Protein AF-A0A2V9TBI9-F1 (afdb_monomer)

Mean predicted aligned error: 2.65 Å

Solvent-accessible surface area (backbone atoms only — not comparable to full-atom values): 6857 Å² total; per-residue (Å²): 140,87,79,93,70,52,62,41,97,87,72,37,49,37,58,48,69,71,39,49,55,52,51,57,60,67,50,60,94,53,75,66,47,78,44,21,81,89,48,48,73,51,69,46,27,18,54,40,49,55,52,46,65,76,69,54,72,54,31,35,38,34,27,62,30,40,47,58,44,24,49,89,38,44,87,74,51,61,17,76,91,35,61,29,37,36,52,55,52,56,65,52,45,12,42,46,71,73,54,47,46,69,62,35,65,74,42,48,68,58,52,43,50,51,52,20,64,75,29,48,34,46,68,93

Sequence (124 aa):
MTEPLQQTEEGTISGKLPTRRRIDALIQGKTVLAVGPGISRHQDTAKLVRSLMSKCGIPMVLDADGLNAFEGHAAELNGKGRSLVITPHPGEMARLVGSTVAAVQRDRLNAARIFASEHGVIVV

pLDDT: mean 96.07, std 2.79, range [80.69, 98.62]

Structure (mmCIF, N/CA/C/O backbone):
data_AF-A0A2V9TBI9-F1
#
_entry.id   AF-A0A2V9TBI9-F1
#
loop_
_atom_site.group_PDB
_atom_site.id
_atom_site.type_symbol
_atom_site.label_atom_id
_atom_site.label_alt_id
_atom_site.label_comp_id
_atom_site.label_asym_id
_atom_site.label_entity_id
_atom_site.label_seq_id
_atom_site.pdbx_PDB_ins_code
_atom_site.Cartn_x
_atom_site.Cartn_y
_atom_site.Cartn_z
_atom_site.occupancy
_atom_site.B_iso_or_equiv
_atom_site.auth_seq_id
_atom_site.auth_comp_id
_atom_site.auth_asym_id
_atom_site.auth_atom_id
_atom_site.pdbx_PDB_model_num
ATOM 1 N N . MET A 1 1 ? -17.564 12.814 8.478 1.00 80.69 1 MET A N 1
ATOM 2 C CA . MET A 1 1 ? -16.881 12.862 9.788 1.00 80.69 1 MET A CA 1
ATOM 3 C C . MET A 1 1 ? -15.394 12.743 9.521 1.00 80.69 1 MET A C 1
ATOM 5 O O . MET A 1 1 ? -15.012 11.841 8.788 1.00 80.69 1 MET A O 1
ATOM 9 N N . THR A 1 2 ? -14.593 13.660 10.048 1.00 91.50 2 THR A N 1
ATOM 10 C CA . THR A 1 2 ? -13.127 13.593 10.044 1.00 91.50 2 THR A CA 1
ATOM 11 C C . THR A 1 2 ? -12.666 13.317 11.469 1.00 91.50 2 THR A C 1
ATOM 13 O O . THR A 1 2 ? -13.304 13.775 12.415 1.00 91.50 2 THR A O 1
ATOM 16 N N . GLU A 1 3 ? -11.595 12.546 11.626 1.00 93.38 3 GLU A N 1
ATOM 17 C CA . GLU A 1 3 ? -11.042 12.201 12.934 1.00 93.38 3 GLU A CA 1
ATOM 18 C C . GLU A 1 3 ? -9.543 12.518 12.941 1.00 93.38 3 GLU A C 1
ATOM 20 O O . GLU A 1 3 ? -8.823 12.008 12.078 1.00 93.38 3 GLU A O 1
ATOM 25 N N . PRO A 1 4 ? -9.053 13.340 13.882 1.00 93.44 4 PRO A N 1
ATOM 26 C CA . PRO A 1 4 ? -7.627 13.588 14.002 1.00 93.44 4 PRO A CA 1
ATOM 27 C C . PRO A 1 4 ? -6.903 12.350 14.546 1.00 93.44 4 PRO A C 1
ATOM 29 O O . PRO A 1 4 ? -7.345 11.698 15.492 1.00 93.44 4 PRO A O 1
ATOM 32 N N . LEU A 1 5 ? -5.745 12.049 13.965 1.00 94.88 5 LEU A N 1
ATOM 33 C CA . LEU A 1 5 ? -4.817 11.040 14.469 1.00 94.88 5 LEU A CA 1
ATOM 34 C C . LEU A 1 5 ? -3.638 11.729 15.156 1.00 94.88 5 LEU A C 1
ATOM 36 O O . LEU A 1 5 ? -3.340 12.889 14.880 1.00 94.88 5 LEU A O 1
ATOM 40 N N . GLN A 1 6 ? -2.951 11.021 16.055 1.00 94.94 6 GLN A N 1
ATOM 41 C CA . GLN A 1 6 ? -1.743 11.578 16.660 1.00 94.94 6 GLN A CA 1
ATOM 42 C C . GLN A 1 6 ? -0.656 11.743 15.599 1.00 94.94 6 GLN A C 1
ATOM 44 O O . GLN A 1 6 ? -0.426 10.837 14.793 1.00 94.94 6 GLN A O 1
ATOM 49 N N . GLN A 1 7 ? 0.045 12.868 15.660 1.00 94.62 7 GLN A N 1
ATOM 50 C CA . GLN A 1 7 ? 1.182 13.161 14.798 1.00 94.62 7 GLN A CA 1
ATOM 51 C C . GLN A 1 7 ? 2.518 12.876 15.497 1.00 94.62 7 GLN A C 1
ATOM 53 O O . GLN A 1 7 ? 2.605 12.866 16.727 1.00 94.62 7 GLN A O 1
ATOM 58 N N . THR A 1 8 ? 3.554 12.622 14.706 1.00 93.75 8 THR A N 1
ATOM 59 C CA . THR A 1 8 ? 4.961 12.655 15.122 1.00 93.75 8 THR A CA 1
ATOM 60 C C . THR A 1 8 ? 5.460 14.105 15.193 1.00 93.75 8 THR A C 1
ATOM 62 O O . THR A 1 8 ? 4.758 15.032 14.786 1.00 93.75 8 THR A O 1
ATOM 65 N N . GLU A 1 9 ? 6.682 14.314 15.686 1.00 93.12 9 GLU A N 1
ATOM 66 C CA . GLU A 1 9 ? 7.344 15.632 15.651 1.00 93.12 9 GLU A CA 1
ATOM 67 C C . GLU A 1 9 ? 7.578 16.126 14.213 1.00 93.12 9 GLU A C 1
ATOM 69 O O . GLU A 1 9 ? 7.554 17.325 13.958 1.00 93.12 9 GLU A O 1
ATOM 74 N N . GLU A 1 10 ? 7.704 15.200 13.259 1.00 93.44 10 GLU A N 1
ATOM 75 C CA . GLU A 1 10 ? 7.849 15.474 11.824 1.00 93.44 10 GLU A CA 1
ATOM 76 C C . GLU A 1 10 ? 6.505 15.742 11.117 1.00 93.44 10 GLU A C 1
ATOM 78 O O . GLU A 1 10 ? 6.459 15.888 9.897 1.00 93.44 10 GLU A O 1
ATOM 83 N N . GLY A 1 11 ? 5.390 15.780 11.856 1.00 93.88 11 GLY A N 1
ATOM 84 C CA . GLY A 1 11 ? 4.062 16.043 11.292 1.00 93.88 11 GLY A CA 1
ATOM 85 C C . GLY A 1 11 ? 3.462 14.872 10.505 1.00 93.88 11 GLY A C 1
ATOM 86 O O . GLY A 1 11 ? 2.571 15.075 9.684 1.00 93.88 11 GLY A O 1
ATOM 87 N N . THR A 1 12 ? 3.926 13.641 10.739 1.00 95.81 12 THR A N 1
ATOM 88 C CA . THR A 1 12 ? 3.416 12.419 10.085 1.00 95.81 12 THR A CA 1
ATOM 89 C C . THR A 1 12 ? 2.547 11.594 11.027 1.00 95.81 12 THR A C 1
ATOM 91 O O . THR A 1 12 ? 2.542 11.822 12.235 1.00 95.81 12 THR A O 1
ATOM 94 N N . ILE A 1 13 ? 1.785 10.623 10.512 1.00 95.75 13 ILE A N 1
ATOM 95 C CA . ILE A 1 13 ? 0.907 9.811 11.367 1.00 95.75 13 ILE A CA 1
ATOM 96 C C . ILE A 1 13 ? 1.759 8.948 12.304 1.00 95.75 13 ILE A C 1
ATOM 98 O O . ILE A 1 13 ? 2.542 8.104 11.859 1.00 95.75 13 ILE A O 1
ATOM 102 N N . SER A 1 14 ? 1.558 9.122 13.611 1.00 94.56 14 SER A N 1
ATOM 103 C CA . SER A 1 14 ? 2.240 8.362 14.656 1.00 94.56 14 SER A CA 1
ATOM 104 C C . SER A 1 14 ? 1.809 6.899 14.642 1.00 94.56 14 SER A C 1
ATOM 106 O O . SER A 1 14 ? 0.635 6.575 14.830 1.00 94.56 14 SER A O 1
ATOM 108 N N . GLY A 1 15 ? 2.775 5.989 14.518 1.00 90.50 15 GLY A N 1
ATOM 109 C CA . GLY A 1 15 ? 2.543 4.545 14.568 1.00 90.50 15 GLY A CA 1
ATOM 110 C C . GLY A 1 15 ? 2.305 3.978 15.975 1.00 90.50 15 GLY A C 1
ATOM 111 O O . GLY A 1 15 ? 2.248 2.752 16.116 1.00 90.50 15 GLY A O 1
ATOM 112 N N . LYS A 1 16 ? 2.199 4.819 17.017 1.00 92.50 16 LYS A N 1
ATOM 113 C CA . LYS A 1 16 ? 2.065 4.405 18.426 1.00 92.50 16 LYS A CA 1
ATOM 114 C C . LYS A 1 16 ? 0.707 3.752 18.725 1.00 92.50 16 LYS A C 1
ATOM 116 O O . LYS A 1 16 ? -0.279 3.920 18.006 1.00 92.50 16 LYS A O 1
ATOM 121 N N . LEU A 1 17 ? 0.652 3.001 19.828 1.00 90.00 17 LEU A N 1
ATOM 122 C CA . LEU A 1 17 ? -0.525 2.218 20.225 1.00 90.00 17 LEU A CA 1
ATOM 123 C C . LEU A 1 17 ? -1.828 3.036 20.359 1.00 90.00 17 LEU A C 1
ATOM 125 O O . LEU A 1 17 ? -2.857 2.529 19.909 1.00 90.00 17 LEU A O 1
ATOM 129 N N . PRO A 1 18 ? -1.834 4.268 20.913 1.00 92.56 18 PRO A N 1
ATOM 130 C CA . PRO A 1 18 ? -3.055 5.071 20.976 1.00 92.56 18 PRO A CA 1
ATOM 131 C C . PRO A 1 18 ? -3.648 5.364 19.592 1.00 92.56 18 PRO A C 1
ATOM 133 O O . PRO A 1 18 ? -4.850 5.188 19.399 1.00 92.56 18 PRO A O 1
ATOM 136 N N . THR A 1 19 ? -2.809 5.715 18.610 1.00 94.19 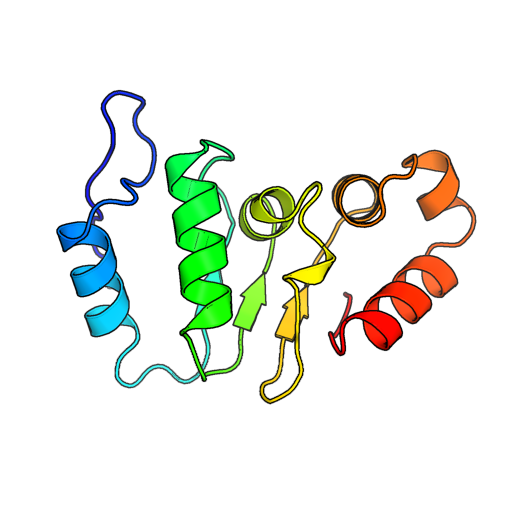19 THR A N 1
ATOM 137 C CA . THR A 1 19 ? -3.243 5.929 17.222 1.00 94.19 19 THR A CA 1
ATOM 138 C C . THR A 1 19 ? -3.834 4.660 16.623 1.00 94.19 19 THR A C 1
ATOM 140 O O . THR A 1 19 ? -4.911 4.702 16.037 1.00 94.19 19 THR A O 1
ATOM 143 N N . ARG A 1 20 ? -3.168 3.512 16.818 1.00 93.56 20 ARG A N 1
ATOM 144 C CA . ARG A 1 20 ? -3.646 2.214 16.313 1.00 93.56 20 ARG A CA 1
ATOM 145 C C . ARG A 1 20 ? -5.021 1.861 16.871 1.00 93.56 20 ARG A C 1
ATOM 147 O O . ARG A 1 20 ? -5.925 1.586 16.097 1.00 93.56 20 ARG A O 1
ATOM 154 N N . ARG A 1 21 ? -5.209 1.969 18.192 1.00 93.94 21 ARG A N 1
ATOM 155 C CA . ARG A 1 21 ? -6.510 1.716 18.836 1.00 93.94 21 ARG A CA 1
ATOM 156 C C . ARG A 1 21 ? -7.605 2.637 18.307 1.00 93.94 21 ARG A C 1
ATOM 158 O O . ARG A 1 21 ? -8.742 2.200 18.154 1.00 93.94 21 ARG A O 1
ATOM 165 N N . ARG A 1 22 ? -7.274 3.905 18.033 1.00 95.75 22 ARG A N 1
ATOM 166 C CA . ARG A 1 22 ? -8.240 4.845 17.459 1.00 95.75 22 ARG A CA 1
ATOM 167 C C . ARG A 1 22 ? -8.650 4.418 16.053 1.00 95.75 22 ARG A C 1
ATOM 169 O O . ARG A 1 22 ? -9.842 4.383 15.776 1.00 95.75 22 ARG A O 1
ATOM 176 N N . ILE A 1 23 ? -7.692 4.039 15.209 1.00 96.19 23 ILE A N 1
ATOM 177 C CA . ILE A 1 23 ? -7.968 3.528 13.860 1.00 96.19 23 ILE A CA 1
ATOM 178 C C . ILE A 1 23 ? -8.803 2.243 13.918 1.00 96.19 23 ILE A C 1
ATOM 1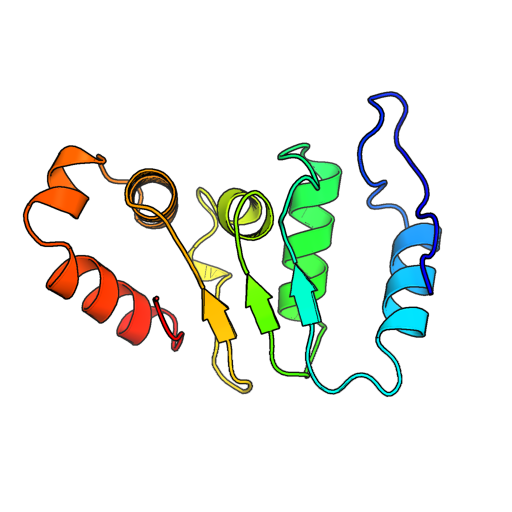80 O O . ILE A 1 23 ? -9.808 2.154 13.220 1.00 96.19 23 ILE A O 1
ATOM 184 N N . ASP A 1 24 ? -8.456 1.293 14.790 1.00 95.19 24 ASP A N 1
ATOM 185 C CA . ASP A 1 24 ? -9.211 0.046 14.958 1.00 95.19 24 ASP A CA 1
ATOM 186 C C . ASP A 1 24 ? -10.683 0.325 15.315 1.00 95.19 24 ASP A C 1
ATOM 188 O O . ASP A 1 24 ? -11.586 -0.277 14.736 1.00 95.19 24 ASP A O 1
ATOM 192 N N . ALA A 1 25 ? -10.939 1.291 16.206 1.00 95.75 25 ALA A N 1
ATOM 193 C CA . ALA A 1 25 ? -12.295 1.720 16.551 1.00 95.75 25 ALA A CA 1
ATOM 194 C C . ALA A 1 25 ? -13.028 2.390 15.373 1.00 95.75 25 ALA A C 1
ATOM 196 O O . ALA A 1 25 ? -14.214 2.146 15.172 1.00 95.75 25 ALA A O 1
ATOM 197 N N . LEU A 1 26 ? -12.339 3.207 14.566 1.00 96.12 26 LEU A N 1
ATOM 198 C CA . LEU A 1 26 ? -12.927 3.847 13.379 1.00 96.12 26 LEU A CA 1
ATOM 199 C C . LEU A 1 26 ? -13.286 2.843 12.277 1.00 96.12 26 LEU A C 1
ATOM 201 O O . LEU A 1 26 ? -14.217 3.092 11.510 1.00 96.12 26 LEU A O 1
ATOM 205 N N . ILE A 1 27 ? -12.549 1.733 12.186 1.00 96.69 27 ILE A N 1
ATOM 206 C CA . ILE A 1 27 ? -12.793 0.655 11.219 1.00 96.69 27 ILE A CA 1
ATOM 207 C C . ILE A 1 27 ? -14.049 -0.154 11.586 1.00 96.69 27 ILE A C 1
ATOM 209 O O . ILE A 1 27 ? -14.675 -0.739 10.700 1.00 96.69 27 ILE A O 1
ATOM 213 N N . GLN A 1 28 ? -14.468 -0.178 12.856 1.00 95.75 28 GLN A N 1
ATOM 214 C CA . GLN A 1 28 ? -15.660 -0.922 13.271 1.00 95.75 28 GLN A CA 1
ATOM 215 C C . GLN A 1 28 ? -16.912 -0.456 12.509 1.00 95.75 28 GLN A C 1
ATOM 217 O O . GLN A 1 28 ? -17.209 0.735 12.399 1.00 95.75 28 GLN A O 1
ATOM 222 N N . GLY A 1 29 ? -17.646 -1.420 11.949 1.00 96.06 29 GLY A N 1
ATOM 223 C CA . GLY A 1 29 ? -18.840 -1.163 11.139 1.00 96.06 29 GLY A CA 1
ATOM 224 C C . GLY A 1 29 ? -18.565 -0.589 9.743 1.00 96.06 29 GLY A C 1
ATOM 225 O O . GLY A 1 29 ? -19.515 -0.227 9.051 1.00 96.06 29 GLY A O 1
ATOM 226 N N . LYS A 1 30 ? -17.301 -0.481 9.306 1.00 97.19 30 LYS A N 1
ATOM 227 C CA . LYS A 1 30 ? -16.955 -0.139 7.917 1.00 97.19 30 LYS A CA 1
ATOM 228 C C . LYS A 1 30 ? -16.912 -1.391 7.052 1.00 97.19 30 LYS A C 1
ATOM 230 O O . LYS A 1 30 ? -16.541 -2.465 7.511 1.00 97.19 30 LYS A O 1
ATOM 235 N N . THR A 1 31 ? -17.276 -1.234 5.786 1.00 97.94 31 THR A N 1
ATOM 236 C CA . THR A 1 31 ? -17.291 -2.323 4.801 1.00 97.94 31 THR A CA 1
ATOM 237 C C . THR A 1 31 ? -16.053 -2.336 3.909 1.00 97.94 31 THR A C 1
ATOM 239 O O . THR A 1 31 ? -15.729 -3.380 3.358 1.00 97.94 31 THR A O 1
ATOM 242 N N . VAL A 1 32 ? -15.354 -1.203 3.769 1.00 97.88 32 VAL A N 1
ATOM 243 C CA . VAL A 1 32 ? -14.134 -1.049 2.959 1.00 97.88 32 VAL A CA 1
ATOM 244 C C . VAL A 1 32 ? -13.200 -0.038 3.631 1.00 97.88 32 VAL A C 1
ATOM 246 O O . VAL A 1 32 ? -13.671 0.925 4.242 1.00 97.88 32 VAL A O 1
ATOM 249 N N . LEU A 1 33 ? -11.887 -0.236 3.497 1.00 97.81 33 LEU A N 1
ATOM 250 C CA . LEU A 1 33 ? -10.853 0.697 3.950 1.00 97.81 33 LEU A CA 1
ATOM 251 C C . LEU A 1 33 ? -9.970 1.156 2.778 1.00 97.81 33 LEU A C 1
ATOM 253 O O . LEU A 1 33 ? -9.322 0.337 2.137 1.00 97.81 33 LEU A O 1
ATOM 257 N N . ALA A 1 34 ? -9.898 2.462 2.527 1.00 98.25 34 ALA A N 1
ATOM 258 C CA . ALA A 1 34 ? -8.926 3.050 1.603 1.00 98.25 34 ALA A CA 1
ATOM 259 C C . ALA A 1 34 ? -7.765 3.674 2.393 1.00 98.25 34 ALA A C 1
ATOM 261 O O . ALA A 1 34 ? -8.005 4.367 3.384 1.00 98.25 34 ALA A O 1
ATOM 262 N N . VAL A 1 35 ? -6.520 3.426 1.978 1.00 98.00 35 VAL A N 1
ATOM 263 C CA . VAL A 1 35 ? -5.317 3.909 2.675 1.00 98.00 35 VAL A CA 1
ATOM 264 C C . VAL A 1 35 ? -4.300 4.430 1.670 1.00 98.00 35 VAL A C 1
ATOM 266 O O . VAL A 1 35 ? -3.958 3.721 0.726 1.00 98.00 35 VAL A O 1
ATOM 269 N N . GLY A 1 36 ? -3.760 5.628 1.922 1.00 97.81 36 GLY A N 1
ATOM 270 C CA . GLY A 1 36 ? -2.528 6.063 1.266 1.00 97.81 36 GLY A CA 1
ATOM 271 C C . GLY A 1 36 ? -2.418 7.506 0.774 1.00 97.81 36 GLY A C 1
ATOM 272 O O . GLY A 1 36 ? -1.321 8.050 0.867 1.00 97.81 36 GLY A O 1
ATOM 273 N N . PRO A 1 37 ? -3.472 8.174 0.279 1.00 97.69 37 PRO A N 1
ATOM 274 C CA . PRO A 1 37 ? -3.321 9.538 -0.224 1.00 97.69 37 PRO A CA 1
ATOM 275 C C . PRO A 1 37 ? -2.834 10.517 0.857 1.00 97.69 37 PRO A C 1
ATOM 277 O O . PRO A 1 37 ? -3.540 10.781 1.829 1.00 97.69 37 PRO A O 1
ATOM 280 N N . GLY A 1 38 ? -1.619 11.052 0.685 1.00 95.75 38 GLY A N 1
ATOM 281 C CA . GLY A 1 38 ? -1.058 12.122 1.518 1.00 95.75 38 GLY A CA 1
ATOM 282 C C . GLY A 1 38 ? -0.674 11.727 2.946 1.00 95.75 38 GLY A C 1
ATOM 283 O O . GLY A 1 38 ? -0.573 12.606 3.800 1.00 95.75 38 GLY A O 1
ATOM 284 N N . ILE A 1 39 ? -0.475 10.435 3.235 1.00 96.12 39 ILE A N 1
ATOM 285 C CA . ILE A 1 39 ? -0.150 9.979 4.599 1.00 96.12 39 ILE A CA 1
ATOM 286 C C . ILE A 1 39 ? 1.353 9.938 4.903 1.00 96.12 39 ILE A C 1
ATOM 288 O O . ILE A 1 39 ? 1.714 9.653 6.041 1.00 96.12 39 ILE A O 1
ATOM 292 N N . SER A 1 40 ? 2.212 10.291 3.939 1.00 96.56 40 SER A N 1
ATOM 293 C CA . SER A 1 40 ? 3.677 10.273 4.027 1.00 96.56 40 SER A CA 1
ATOM 294 C C . SER A 1 40 ? 4.301 8.875 3.974 1.00 96.56 40 SER A C 1
ATOM 296 O O . SER A 1 40 ? 3.735 7.868 4.397 1.00 96.56 40 SER A O 1
ATOM 298 N N . ARG A 1 41 ? 5.541 8.832 3.476 1.00 95.38 41 ARG A N 1
ATOM 299 C CA . ARG A 1 41 ? 6.404 7.640 3.413 1.00 95.38 41 ARG A CA 1
ATOM 300 C C . ARG A 1 41 ? 7.266 7.465 4.665 1.00 95.38 41 ARG A C 1
ATOM 302 O O . ARG A 1 41 ? 8.149 6.610 4.683 1.00 95.38 41 ARG A O 1
ATOM 309 N N . HIS A 1 42 ? 7.044 8.277 5.701 1.00 96.12 42 HIS A N 1
ATOM 310 C CA . HIS A 1 42 ? 7.779 8.178 6.959 1.00 96.12 42 HIS A CA 1
ATOM 311 C C . HIS A 1 42 ? 7.666 6.769 7.561 1.00 96.12 42 HIS A C 1
ATOM 313 O O . HIS A 1 42 ? 6.616 6.123 7.490 1.00 96.12 42 HIS A O 1
ATOM 319 N N . GLN A 1 43 ? 8.752 6.284 8.169 1.00 94.38 43 GLN A N 1
ATOM 320 C CA . GLN A 1 43 ? 8.891 4.874 8.541 1.00 94.38 43 GLN A CA 1
ATOM 321 C C . GLN A 1 43 ? 7.780 4.396 9.491 1.00 94.38 43 GLN A C 1
ATOM 323 O O . GLN A 1 43 ? 7.283 3.276 9.352 1.00 94.38 43 GLN A O 1
ATOM 328 N N . ASP A 1 44 ? 7.362 5.240 10.434 1.00 94.25 44 ASP A N 1
ATOM 329 C CA . ASP A 1 44 ? 6.280 4.910 11.368 1.00 94.25 44 ASP A CA 1
ATOM 330 C C . ASP A 1 44 ? 4.918 4.804 10.684 1.00 94.25 44 ASP A C 1
ATOM 332 O O . ASP 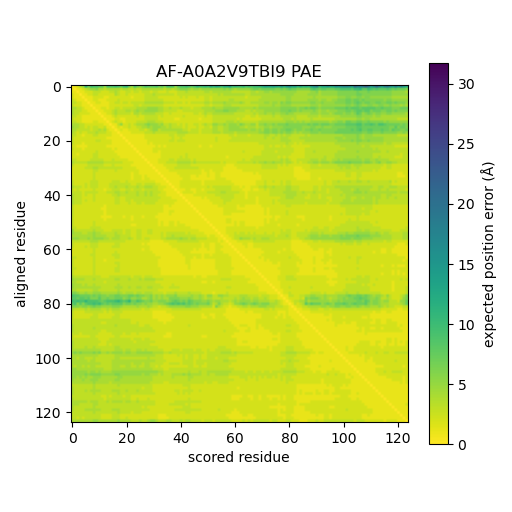A 1 44 ? 4.133 3.909 11.013 1.00 94.25 44 ASP A O 1
ATOM 336 N N . THR A 1 45 ? 4.653 5.667 9.703 1.00 96.25 45 THR A N 1
ATOM 337 C CA . THR A 1 45 ? 3.420 5.619 8.917 1.00 96.25 45 THR A CA 1
ATOM 338 C C . THR A 1 45 ? 3.422 4.399 7.998 1.00 96.25 45 THR A C 1
ATOM 340 O O . THR A 1 45 ? 2.443 3.657 7.975 1.00 96.25 45 THR A O 1
ATOM 343 N N . ALA A 1 46 ? 4.547 4.083 7.352 1.00 96.62 46 ALA A N 1
ATOM 344 C CA . ALA A 1 46 ? 4.684 2.863 6.558 1.00 96.62 46 ALA A CA 1
ATOM 345 C C . ALA A 1 46 ? 4.453 1.591 7.400 1.00 96.62 46 ALA A C 1
ATOM 347 O O . ALA A 1 46 ? 3.682 0.712 7.012 1.00 96.62 46 ALA A O 1
ATOM 348 N N . LYS A 1 47 ? 5.044 1.506 8.602 1.00 95.75 47 LYS A N 1
ATOM 349 C CA . LYS A 1 47 ? 4.801 0.396 9.547 1.00 95.75 47 LYS A CA 1
ATOM 350 C C . LYS A 1 47 ? 3.332 0.304 9.968 1.00 95.75 47 LYS A C 1
ATOM 352 O O . LYS A 1 47 ? 2.812 -0.800 10.137 1.00 95.75 47 LYS A O 1
ATOM 357 N N . LEU A 1 48 ? 2.663 1.442 10.162 1.00 96.31 48 LEU A N 1
ATOM 358 C CA . LEU A 1 48 ? 1.234 1.482 10.463 1.00 96.31 48 LEU A CA 1
ATOM 359 C C . LEU A 1 48 ? 0.411 0.907 9.303 1.00 96.31 48 LEU A C 1
ATOM 361 O O . LEU A 1 48 ? -0.409 0.026 9.547 1.00 96.31 48 LEU A O 1
ATOM 365 N N . VAL A 1 49 ? 0.671 1.328 8.062 1.00 97.50 49 VAL A N 1
ATOM 366 C CA . VAL A 1 49 ? -0.006 0.806 6.860 1.00 97.50 49 VAL A CA 1
ATOM 367 C C . VAL A 1 49 ? 0.149 -0.712 6.756 1.00 97.50 49 VAL A C 1
ATOM 369 O O . VAL A 1 49 ? -0.851 -1.419 6.631 1.00 97.50 49 VAL A O 1
ATOM 372 N N . ARG A 1 50 ? 1.370 -1.243 6.902 1.00 96.81 50 ARG A N 1
ATOM 373 C CA . ARG A 1 50 ? 1.607 -2.699 6.864 1.00 96.81 50 ARG A CA 1
ATOM 374 C C . ARG A 1 50 ? 0.911 -3.439 8.017 1.00 96.81 50 ARG A C 1
ATOM 376 O O . ARG A 1 50 ? 0.362 -4.527 7.834 1.00 96.81 50 ARG A O 1
ATOM 383 N N . SER A 1 51 ? 0.831 -2.827 9.203 1.00 95.44 51 SER A N 1
ATOM 384 C CA . SER A 1 51 ? 0.039 -3.379 10.313 1.00 95.44 51 SER A CA 1
ATOM 385 C C . SER A 1 51 ? -1.468 -3.370 10.034 1.00 95.44 51 SER A C 1
ATOM 387 O O . SER A 1 51 ? -2.158 -4.265 10.518 1.00 95.44 51 SER A O 1
ATOM 389 N N . LEU A 1 52 ? -1.998 -2.374 9.320 1.00 95.69 52 LEU A N 1
ATOM 390 C CA . LEU A 1 52 ? -3.407 -2.352 8.919 1.00 95.69 52 LEU A CA 1
ATOM 391 C C . LEU A 1 52 ? -3.677 -3.425 7.865 1.00 95.69 52 LEU A C 1
ATOM 393 O O . LEU A 1 52 ? -4.653 -4.158 7.984 1.00 95.69 52 LEU A O 1
ATOM 397 N N . MET A 1 53 ? -2.780 -3.574 6.887 1.00 95.38 53 MET A N 1
ATOM 398 C CA . MET A 1 53 ? -2.879 -4.595 5.842 1.00 95.38 53 MET A CA 1
ATOM 399 C C . MET A 1 53 ? -2.963 -6.017 6.418 1.00 95.38 53 MET A C 1
ATOM 401 O O . MET A 1 53 ? -3.774 -6.816 5.959 1.00 95.38 53 MET A O 1
ATOM 405 N N . SER A 1 54 ? -2.167 -6.319 7.444 1.00 93.56 54 SER A N 1
ATOM 406 C CA . SER A 1 54 ? -2.119 -7.650 8.070 1.00 93.56 54 SER A CA 1
ATOM 407 C C . SER A 1 54 ? -3.278 -7.956 9.026 1.00 93.56 54 SER A C 1
ATOM 409 O O . SER A 1 54 ? -3.597 -9.125 9.225 1.00 93.56 54 SER A O 1
ATOM 411 N N . LYS A 1 55 ? -3.907 -6.944 9.639 1.00 91.88 55 LYS A N 1
ATOM 412 C CA . LYS A 1 55 ? -4.933 -7.139 10.686 1.00 91.88 55 LYS A CA 1
ATOM 413 C C . LYS A 1 55 ? -6.360 -6.867 10.226 1.00 91.88 55 LYS A C 1
ATOM 415 O O . LYS A 1 55 ? -7.306 -7.357 10.837 1.00 91.88 55 LYS A O 1
ATOM 420 N N . CYS A 1 56 ? -6.529 -6.043 9.199 1.00 92.81 56 CYS A N 1
ATOM 421 C CA . CYS A 1 56 ? -7.840 -5.611 8.745 1.00 92.81 56 CYS A CA 1
ATOM 422 C C . CYS A 1 56 ? -8.452 -6.667 7.815 1.00 92.81 56 CYS A C 1
ATOM 424 O O . CYS A 1 56 ? -7.930 -6.915 6.734 1.00 92.81 56 CYS A O 1
ATOM 426 N N . GLY A 1 57 ? -9.559 -7.288 8.230 1.00 92.75 57 GLY A N 1
ATOM 427 C CA . GLY A 1 57 ? -10.223 -8.344 7.452 1.00 92.75 57 GLY A CA 1
ATOM 428 C C . GLY A 1 57 ? -11.179 -7.849 6.361 1.00 92.75 57 GLY A C 1
ATOM 429 O O . GLY A 1 57 ? -11.583 -8.633 5.508 1.00 92.75 57 GLY A O 1
ATOM 430 N N . ILE A 1 58 ? -11.551 -6.566 6.366 1.00 96.38 58 ILE A N 1
ATOM 431 C CA . ILE A 1 58 ? -12.462 -6.003 5.357 1.00 96.38 58 ILE A CA 1
ATOM 432 C C . ILE A 1 58 ? -11.721 -5.717 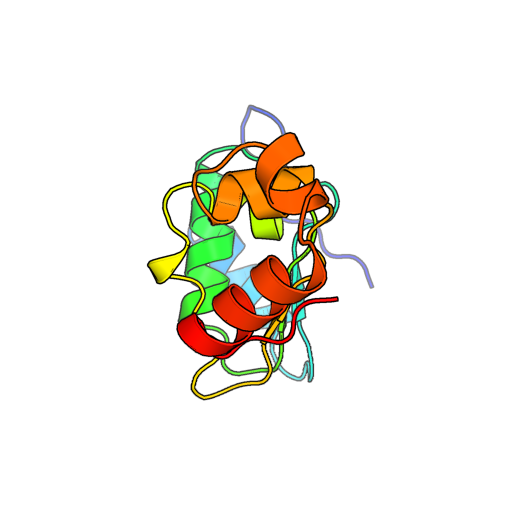4.041 1.00 96.38 58 ILE A C 1
ATOM 434 O O . ILE A 1 58 ? -10.498 -5.550 4.060 1.00 96.38 58 ILE A O 1
ATOM 438 N N . PRO A 1 59 ? -12.424 -5.640 2.897 1.00 97.94 59 PRO A N 1
ATOM 439 C CA . PRO A 1 59 ? -11.849 -5.182 1.638 1.00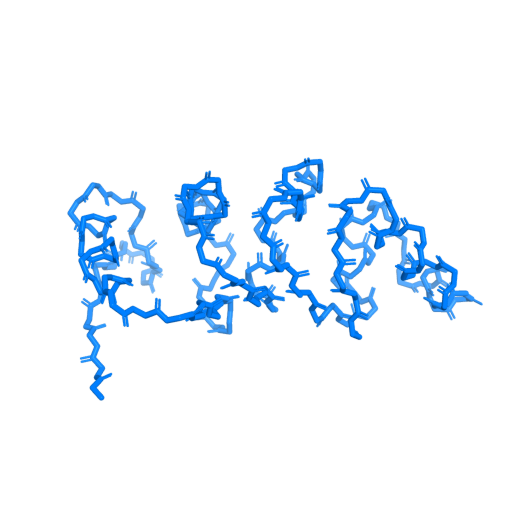 97.94 59 PRO A CA 1
ATOM 440 C C . PRO A 1 59 ? -11.037 -3.889 1.768 1.00 97.94 59 PRO A C 1
ATOM 442 O O . PRO A 1 59 ? -11.391 -2.996 2.545 1.00 97.94 59 PRO A O 1
ATOM 445 N N . MET A 1 60 ? -9.956 -3.777 0.998 1.00 98.06 60 MET A N 1
ATOM 446 C CA . MET A 1 60 ? -9.038 -2.642 1.082 1.00 98.06 60 MET A CA 1
ATOM 447 C C . MET A 1 60 ? -8.597 -2.132 -0.283 1.00 98.06 60 MET A C 1
ATOM 449 O O . MET A 1 60 ? -8.389 -2.912 -1.209 1.00 98.06 60 MET A O 1
ATOM 453 N N . VAL A 1 61 ? -8.436 -0.813 -0.369 1.00 98.56 61 VAL A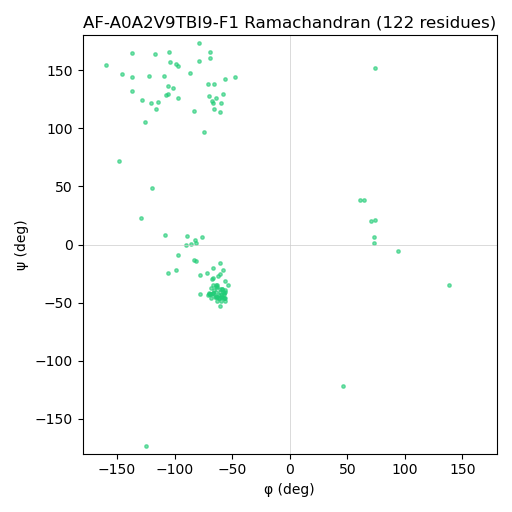 N 1
ATOM 454 C CA . VAL A 1 61 ? -7.814 -0.116 -1.496 1.00 98.56 61 VAL A CA 1
ATOM 455 C C . VAL A 1 61 ? -6.524 0.528 -0.997 1.00 98.56 61 VAL A C 1
ATOM 457 O O . VAL A 1 61 ? -6.560 1.307 -0.041 1.00 9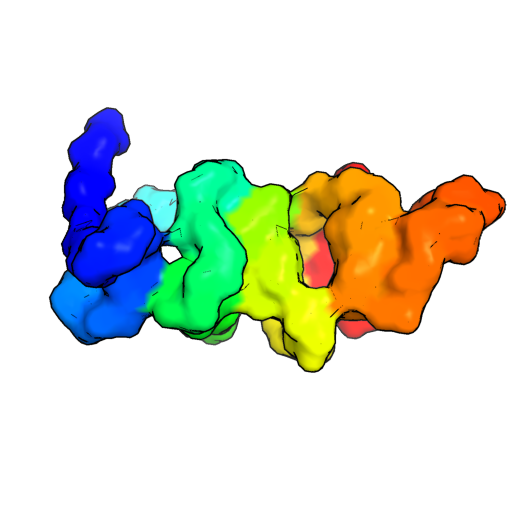8.56 61 VAL A O 1
ATOM 460 N N . LEU A 1 62 ? -5.394 0.194 -1.614 1.00 98.44 62 LEU A N 1
ATOM 461 C CA . LEU A 1 62 ? -4.111 0.846 -1.361 1.00 98.44 62 LEU A CA 1
ATOM 462 C C . LEU A 1 62 ? -3.739 1.727 -2.549 1.00 98.44 62 LEU A C 1
ATOM 464 O O . LEU A 1 62 ? -3.722 1.268 -3.689 1.00 98.44 62 LEU A O 1
ATOM 468 N N . ASP A 1 63 ? -3.404 2.975 -2.250 1.00 98.62 63 ASP A N 1
ATOM 469 C CA . ASP A 1 63 ? -3.008 3.984 -3.232 1.00 98.62 63 ASP A CA 1
ATOM 470 C C . ASP A 1 63 ? -1.799 4.775 -2.713 1.00 98.62 63 ASP A C 1
ATOM 472 O O . ASP A 1 63 ? -1.508 4.727 -1.518 1.00 98.62 63 ASP A O 1
ATOM 476 N N . ALA A 1 64 ? -1.094 5.515 -3.567 1.00 98.38 64 ALA A N 1
ATOM 477 C CA . ALA A 1 64 ? -0.091 6.506 -3.166 1.00 98.38 64 ALA A CA 1
ATOM 478 C C . ALA A 1 64 ? 0.901 6.020 -2.075 1.00 98.38 64 ALA A C 1
ATOM 480 O O . ALA A 1 64 ? 1.596 5.009 -2.226 1.00 98.38 64 ALA A O 1
ATOM 481 N N . ASP A 1 65 ? 0.970 6.707 -0.925 1.00 98.12 65 ASP A N 1
ATOM 482 C CA . ASP A 1 65 ? 1.876 6.335 0.172 1.00 98.12 65 ASP A CA 1
ATOM 483 C C . ASP A 1 65 ? 1.516 4.998 0.831 1.00 98.12 65 ASP A C 1
ATOM 485 O O . ASP A 1 65 ? 2.375 4.342 1.423 1.00 98.12 65 ASP A O 1
ATOM 489 N N . GLY A 1 66 ? 0.271 4.549 0.665 1.00 98.00 66 GLY A N 1
ATOM 490 C CA . GLY A 1 66 ? -0.171 3.213 1.039 1.00 98.00 66 GLY A CA 1
ATOM 491 C C . GLY A 1 66 ? 0.552 2.130 0.239 1.00 98.00 66 GLY A C 1
ATOM 492 O O . GLY A 1 66 ? 0.911 1.108 0.813 1.00 98.00 66 GLY A O 1
ATOM 493 N N . LEU A 1 67 ? 0.837 2.375 -1.045 1.00 98.38 67 LEU A N 1
ATOM 494 C CA . LEU A 1 67 ? 1.653 1.496 -1.892 1.00 98.38 67 LEU A CA 1
ATOM 495 C C . LEU A 1 67 ? 3.141 1.660 -1.603 1.00 98.38 67 LEU A C 1
ATOM 497 O O . LEU A 1 67 ? 3.857 0.668 -1.473 1.00 98.38 67 LEU A O 1
ATOM 501 N N . ASN A 1 68 ? 3.607 2.900 -1.429 1.00 98.06 68 ASN A N 1
ATOM 502 C CA . ASN A 1 68 ? 5.010 3.165 -1.104 1.00 98.06 68 ASN A CA 1
ATOM 503 C C . ASN A 1 68 ? 5.443 2.515 0.222 1.00 98.06 68 ASN A C 1
ATOM 505 O O . ASN A 1 68 ? 6.618 2.194 0.386 1.00 98.06 68 ASN A O 1
ATOM 509 N N . ALA A 1 69 ? 4.512 2.270 1.151 1.00 98.06 69 ALA A N 1
ATOM 510 C CA . ALA A 1 69 ? 4.778 1.521 2.379 1.00 98.06 69 ALA A CA 1
ATOM 511 C C . ALA A 1 69 ? 5.254 0.073 2.137 1.00 98.06 69 ALA A C 1
ATOM 513 O O . ALA A 1 69 ? 5.786 -0.541 3.070 1.00 98.06 69 ALA A O 1
ATOM 514 N N . PHE A 1 70 ? 5.072 -0.456 0.920 1.00 98.19 70 PHE A N 1
ATOM 515 C CA . PHE A 1 70 ? 5.451 -1.805 0.497 1.00 98.19 70 PHE A CA 1
ATOM 516 C C . PHE A 1 70 ? 6.643 -1.852 -0.473 1.00 98.19 70 PHE A C 1
ATOM 518 O O . PHE A 1 70 ? 6.973 -2.924 -0.979 1.00 98.19 70 PHE A O 1
ATOM 525 N N . GLU A 1 71 ? 7.335 -0.738 -0.722 1.00 97.00 71 GLU A N 1
ATOM 526 C CA . GLU A 1 71 ? 8.614 -0.763 -1.444 1.00 97.00 71 GLU A CA 1
ATOM 527 C C . GLU A 1 71 ? 9.627 -1.635 -0.682 1.00 97.00 71 GLU A C 1
ATOM 529 O O . GLU A 1 71 ? 9.881 -1.414 0.501 1.00 97.00 71 GLU A O 1
ATOM 534 N N . GLY A 1 72 ? 10.156 -2.675 -1.335 1.00 96.69 72 GLY A N 1
ATOM 535 C CA . GLY A 1 72 ? 11.001 -3.692 -0.688 1.00 96.69 72 GLY A CA 1
ATOM 536 C C . GLY A 1 72 ? 10.252 -4.678 0.225 1.00 96.69 72 GLY A C 1
ATOM 537 O O . GLY A 1 72 ? 10.871 -5.569 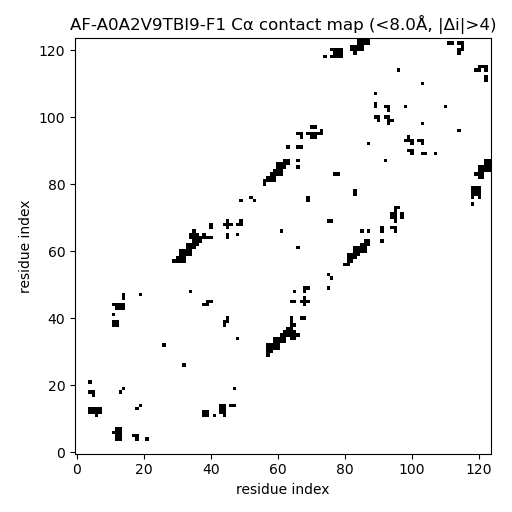0.797 1.00 96.69 72 GLY A O 1
ATOM 538 N N . HIS A 1 73 ? 8.928 -4.554 0.336 1.00 97.50 73 HIS A N 1
ATOM 539 C CA . HIS A 1 73 ? 8.051 -5.383 1.170 1.00 97.50 73 HIS A CA 1
ATOM 540 C C . HIS A 1 73 ? 6.853 -5.932 0.376 1.00 97.50 73 HIS A C 1
ATOM 542 O O . HIS A 1 73 ? 5.825 -6.269 0.960 1.00 97.50 73 HIS A O 1
ATOM 548 N N . ALA A 1 74 ? 6.952 -6.033 -0.954 1.00 96.31 74 ALA A N 1
ATOM 549 C CA . ALA A 1 74 ? 5.837 -6.452 -1.806 1.00 96.31 74 ALA A CA 1
ATOM 550 C C . ALA A 1 74 ? 5.266 -7.826 -1.415 1.00 96.31 74 ALA A C 1
ATOM 552 O O . ALA A 1 74 ? 4.062 -8.026 -1.496 1.00 96.31 74 ALA A O 1
ATOM 553 N N . ALA A 1 75 ? 6.087 -8.744 -0.892 1.00 94.88 75 ALA A N 1
ATOM 554 C CA . ALA A 1 75 ? 5.628 -10.040 -0.378 1.00 94.88 75 ALA A CA 1
ATOM 555 C C . ALA A 1 75 ? 4.581 -9.934 0.755 1.00 94.88 75 ALA A C 1
ATOM 557 O O . ALA A 1 75 ? 3.828 -10.878 0.984 1.00 94.88 75 ALA A O 1
ATOM 558 N N . GLU A 1 76 ? 4.508 -8.796 1.456 1.00 95.19 76 GLU A N 1
ATOM 559 C CA . GLU A 1 76 ? 3.496 -8.521 2.485 1.00 95.19 76 GLU A CA 1
ATOM 560 C C . GLU A 1 76 ? 2.152 -8.050 1.890 1.00 95.19 76 GLU A C 1
ATOM 562 O O . GLU A 1 76 ? 1.134 -8.064 2.588 1.00 95.19 76 GLU A O 1
ATOM 567 N N . LEU A 1 77 ? 2.111 -7.666 0.605 1.00 94.06 77 LEU A N 1
ATOM 568 C CA . LEU A 1 77 ? 0.862 -7.449 -0.127 1.00 94.06 77 LEU A CA 1
ATOM 569 C C . LEU A 1 77 ? 0.248 -8.808 -0.442 1.00 94.06 77 LEU A C 1
ATOM 571 O O . LEU A 1 77 ? 0.618 -9.479 -1.401 1.00 94.06 77 LEU A O 1
ATOM 575 N N . ASN A 1 78 ? -0.687 -9.219 0.406 1.00 89.81 78 ASN A N 1
ATOM 576 C CA . ASN A 1 78 ? -1.385 -10.485 0.279 1.00 89.81 78 ASN A CA 1
ATOM 577 C C . ASN A 1 78 ? -2.896 -10.248 0.265 1.00 89.81 78 ASN A C 1
ATOM 579 O O . ASN A 1 78 ? -3.502 -9.979 1.303 1.00 89.81 78 ASN A O 1
ATOM 583 N N . GLY A 1 79 ? -3.508 -10.365 -0.913 1.00 89.88 79 GLY A N 1
ATOM 584 C CA . GLY A 1 79 ? -4.961 -10.287 -1.071 1.00 89.88 79 GLY A CA 1
ATOM 585 C C . GLY A 1 79 ? -5.693 -11.594 -0.746 1.00 89.88 79 GLY A C 1
ATOM 586 O O . GLY A 1 79 ? -6.914 -11.666 -0.843 1.00 89.88 79 GLY A O 1
ATOM 587 N N . LYS A 1 80 ? -5.005 -12.666 -0.335 1.00 86.12 80 LYS A N 1
ATOM 588 C CA . LYS A 1 80 ? -5.696 -13.910 0.037 1.00 86.12 80 LYS A CA 1
ATOM 589 C C . LYS A 1 80 ? -6.578 -13.673 1.266 1.00 86.12 80 LYS A C 1
ATOM 591 O O . LYS A 1 80 ? -6.109 -13.223 2.306 1.00 86.12 80 LYS A O 1
ATOM 596 N N . GLY A 1 81 ? -7.859 -14.016 1.143 1.00 87.94 81 GLY A N 1
ATOM 597 C CA . GLY A 1 81 ? -8.846 -13.921 2.224 1.00 87.94 81 GLY A CA 1
ATOM 598 C C . GLY A 1 81 ? -9.667 -12.629 2.256 1.00 87.94 81 GLY A C 1
ATOM 599 O O . GLY A 1 81 ? -10.601 -12.554 3.050 1.00 87.94 81 GLY A O 1
ATOM 600 N N . ARG A 1 82 ? -9.378 -11.637 1.397 1.00 93.88 82 ARG A N 1
ATOM 601 C CA . ARG A 1 82 ? -10.194 -10.417 1.241 1.00 93.88 82 ARG A CA 1
ATOM 602 C C . ARG A 1 82 ? -9.933 -9.721 -0.092 1.00 93.88 82 ARG A C 1
ATOM 604 O O . ARG A 1 82 ? -8.837 -9.802 -0.621 1.00 93.88 82 ARG A O 1
ATOM 611 N N . SER A 1 83 ? -10.887 -8.954 -0.610 1.00 96.81 83 SER A N 1
ATOM 612 C CA . SER A 1 83 ? -10.624 -8.144 -1.806 1.00 96.81 83 SER A CA 1
ATOM 613 C C . SER A 1 83 ? -9.588 -7.054 -1.507 1.00 96.81 83 SER A C 1
ATOM 615 O O . SER A 1 83 ? -9.846 -6.163 -0.696 1.00 96.81 83 SER A O 1
ATOM 617 N N . LEU A 1 84 ? -8.431 -7.116 -2.168 1.00 98.06 84 LEU A N 1
ATOM 618 C CA . LEU A 1 84 ? -7.386 -6.095 -2.111 1.00 98.06 84 LEU A CA 1
ATOM 619 C C . LEU A 1 84 ? -7.203 -5.479 -3.499 1.00 98.06 84 LEU A C 1
ATOM 621 O O . LEU A 1 84 ? -6.822 -6.173 -4.440 1.00 98.06 84 LEU A O 1
ATOM 625 N N . VAL A 1 85 ? -7.479 -4.182 -3.609 1.00 98.62 85 VAL A N 1
ATOM 626 C CA . VAL A 1 85 ? -7.252 -3.383 -4.817 1.00 98.62 85 VAL A CA 1
ATOM 627 C C . VAL A 1 85 ? -6.037 -2.495 -4.597 1.00 98.62 85 VAL A C 1
ATOM 629 O O . VAL A 1 85 ? -5.905 -1.874 -3.543 1.00 98.62 85 VAL A O 1
ATOM 632 N N . ILE A 1 86 ? -5.169 -2.413 -5.597 1.00 98.56 86 ILE A N 1
ATOM 633 C CA . ILE A 1 86 ? -4.069 -1.459 -5.643 1.00 98.56 86 ILE A CA 1
ATOM 634 C C . ILE A 1 86 ? -4.166 -0.593 -6.897 1.00 98.56 86 ILE A C 1
ATOM 636 O O . ILE A 1 86 ? -4.576 -1.076 -7.954 1.00 98.56 86 ILE A O 1
ATOM 640 N N . THR A 1 87 ? -3.776 0.674 -6.785 1.00 98.38 87 THR A N 1
ATOM 641 C CA . THR A 1 87 ? -3.886 1.671 -7.868 1.00 98.38 87 THR A CA 1
ATOM 642 C C . THR A 1 87 ? -2.532 2.260 -8.290 1.00 98.38 87 THR A C 1
ATOM 644 O O . THR A 1 87 ? -2.392 3.480 -8.356 1.00 98.38 87 THR A O 1
ATOM 647 N N . PRO A 1 88 ? -1.496 1.436 -8.553 1.00 98.31 88 PRO A N 1
ATOM 648 C CA . PRO A 1 88 ? -0.160 1.949 -8.806 1.00 98.31 88 PRO A CA 1
ATOM 649 C C . PRO A 1 88 ? -0.070 2.677 -10.150 1.00 98.31 88 PRO A C 1
ATOM 651 O O . PRO A 1 88 ? -0.302 2.102 -11.216 1.00 98.31 88 PRO A O 1
ATOM 654 N N . HIS A 1 89 ? 0.446 3.901 -10.142 1.00 97.94 89 HIS A N 1
ATOM 655 C CA . HIS A 1 89 ? 1.015 4.472 -11.359 1.00 97.94 89 HIS A CA 1
ATOM 656 C C . HIS A 1 89 ? 2.326 3.730 -11.732 1.00 97.94 89 HIS A C 1
ATOM 658 O O . HIS A 1 89 ? 2.935 3.071 -10.882 1.00 97.94 89 HIS A O 1
ATOM 664 N N . PRO A 1 90 ? 2.878 3.869 -12.959 1.00 98.25 90 PRO A N 1
ATOM 665 C CA . PRO A 1 90 ? 4.075 3.120 -13.375 1.00 98.25 90 PRO A CA 1
ATOM 666 C C . PRO A 1 90 ? 5.290 3.246 -12.438 1.00 98.25 90 PRO A C 1
ATOM 668 O O . PRO A 1 90 ? 6.018 2.279 -12.239 1.00 98.25 90 PRO A O 1
ATOM 671 N N . GLY A 1 91 ? 5.497 4.418 -11.827 1.00 98.25 91 GLY A N 1
ATOM 672 C CA . GLY A 1 91 ? 6.523 4.620 -10.796 1.00 98.25 91 GLY A CA 1
ATOM 673 C C . GLY A 1 91 ? 6.330 3.820 -9.499 1.00 98.25 91 GLY A C 1
ATOM 674 O O . GLY A 1 91 ? 7.305 3.293 -8.976 1.00 98.25 91 GLY A O 1
ATOM 675 N N . GLU A 1 92 ? 5.107 3.700 -8.985 1.00 98.31 92 GLU A N 1
ATOM 676 C CA . GLU A 1 92 ? 4.796 2.908 -7.789 1.00 98.31 92 GLU A CA 1
ATOM 677 C C . GLU A 1 92 ? 4.920 1.425 -8.095 1.00 98.31 92 GLU A C 1
ATOM 679 O O . GLU A 1 92 ? 5.572 0.709 -7.343 1.00 98.31 92 GLU A O 1
ATOM 684 N N . MET A 1 93 ? 4.399 0.984 -9.245 1.00 98.50 93 MET A N 1
ATOM 685 C CA . MET A 1 93 ? 4.576 -0.395 -9.692 1.00 98.50 93 MET A CA 1
ATOM 686 C C . MET A 1 93 ? 6.063 -0.746 -9.787 1.00 98.50 93 MET A C 1
ATOM 688 O O . MET A 1 93 ? 6.479 -1.770 -9.259 1.00 98.50 93 MET A O 1
ATOM 692 N N . ALA A 1 94 ? 6.887 0.125 -10.383 1.00 98.44 94 ALA A N 1
ATOM 693 C CA . ALA A 1 94 ? 8.329 -0.095 -10.483 1.00 98.44 94 ALA A CA 1
ATOM 694 C C . ALA A 1 94 ? 8.999 -0.274 -9.108 1.00 98.44 94 ALA A C 1
ATOM 696 O O . ALA A 1 94 ? 9.828 -1.168 -8.957 1.00 98.44 94 ALA A O 1
ATOM 697 N N . ARG A 1 95 ? 8.604 0.513 -8.097 1.00 98.00 95 ARG A N 1
ATOM 698 C CA . ARG A 1 95 ? 9.087 0.353 -6.712 1.00 98.00 95 ARG A CA 1
ATOM 699 C C . ARG A 1 95 ? 8.622 -0.959 -6.081 1.00 98.00 95 ARG A C 1
ATOM 701 O O . ARG A 1 95 ? 9.414 -1.618 -5.414 1.00 98.00 95 ARG A O 1
ATOM 708 N N . LEU A 1 96 ? 7.364 -1.348 -6.299 1.00 97.81 96 LEU A N 1
ATOM 709 C CA . LEU A 1 96 ? 6.805 -2.598 -5.777 1.00 97.81 96 LEU A CA 1
ATOM 710 C C . LEU A 1 96 ? 7.524 -3.823 -6.350 1.00 97.81 96 LEU A C 1
ATOM 712 O O . LEU A 1 96 ? 7.895 -4.716 -5.595 1.00 97.81 96 LEU A O 1
ATOM 716 N N . VAL A 1 97 ? 7.770 -3.848 -7.663 1.00 96.75 97 VAL A N 1
ATOM 717 C CA . VAL A 1 97 ? 8.425 -4.987 -8.331 1.00 96.75 97 VAL A CA 1
ATOM 718 C C . VAL A 1 97 ? 9.956 -4.929 -8.307 1.00 96.75 97 VAL A C 1
ATOM 720 O O . VAL A 1 97 ? 10.605 -5.799 -8.880 1.00 96.75 97 VAL A O 1
ATOM 723 N N . GLY A 1 98 ? 10.555 -3.894 -7.706 1.00 96.69 98 GLY A N 1
ATOM 724 C CA . GLY A 1 98 ? 12.011 -3.710 -7.707 1.00 96.69 98 GLY A CA 1
ATOM 725 C C . GLY A 1 98 ? 12.609 -3.548 -9.113 1.00 96.69 98 GLY A C 1
ATOM 726 O O . GLY A 1 98 ? 13.675 -4.085 -9.401 1.00 96.69 98 GLY A O 1
ATOM 727 N N . SER A 1 99 ? 11.914 -2.837 -10.006 1.00 96.94 99 SER A N 1
ATOM 728 C CA . SER A 1 99 ? 12.298 -2.634 -11.410 1.00 96.94 99 SER A CA 1
ATOM 729 C C . SER A 1 99 ? 12.366 -1.146 -11.777 1.00 96.94 99 SER A C 1
ATOM 731 O O . SER A 1 99 ? 12.253 -0.261 -10.932 1.00 96.94 99 SER A O 1
ATOM 733 N N . THR A 1 100 ? 12.565 -0.841 -13.060 1.00 98.25 100 THR A N 1
ATOM 734 C CA . THR A 1 100 ? 12.557 0.538 -13.570 1.00 98.25 100 THR A CA 1
ATOM 735 C C . THR A 1 100 ? 11.199 0.902 -14.161 1.00 98.25 100 THR A C 1
ATOM 737 O O . THR A 1 100 ? 10.486 0.057 -14.705 1.00 98.25 100 THR A O 1
ATOM 740 N N . VAL A 1 101 ? 10.868 2.196 -14.149 1.00 98.50 101 VAL A N 1
ATOM 741 C CA . VAL A 1 101 ? 9.657 2.713 -14.811 1.00 98.50 101 VAL A CA 1
ATOM 742 C C . VAL A 1 101 ? 9.640 2.348 -16.296 1.00 98.50 101 VAL A C 1
ATOM 744 O O . VAL A 1 101 ? 8.599 1.973 -16.823 1.00 98.50 101 VAL A O 1
ATOM 747 N N . ALA A 1 102 ? 10.795 2.402 -16.967 1.00 98.50 102 ALA A N 1
ATOM 748 C CA . ALA A 1 102 ? 10.920 2.042 -18.377 1.00 98.50 102 ALA A CA 1
ATOM 749 C C . ALA A 1 102 ? 10.605 0.559 -18.640 1.00 98.50 102 ALA A C 1
ATOM 751 O O . ALA A 1 102 ? 10.002 0.236 -19.661 1.00 98.50 102 ALA A O 1
ATOM 752 N N . ALA A 1 103 ? 10.987 -0.341 -17.729 1.00 97.94 103 ALA A N 1
ATOM 753 C CA . ALA A 1 103 ? 10.652 -1.759 -17.830 1.00 97.94 103 ALA A CA 1
ATOM 754 C C . ALA A 1 103 ? 9.145 -1.997 -17.645 1.00 97.94 103 ALA A C 1
ATOM 756 O O . ALA A 1 103 ? 8.538 -2.667 -18.475 1.00 97.94 103 ALA A O 1
ATOM 757 N N . VAL A 1 104 ? 8.527 -1.380 -16.630 1.00 98.25 104 VAL A N 1
ATOM 758 C CA . VAL A 1 104 ? 7.071 -1.468 -16.402 1.00 98.25 104 VAL A CA 1
ATOM 759 C C . VAL A 1 104 ? 6.284 -0.891 -17.582 1.00 98.25 104 VAL A C 1
ATOM 761 O O . VAL A 1 104 ? 5.310 -1.487 -18.029 1.00 98.25 104 VAL A O 1
ATOM 764 N N . GLN A 1 105 ? 6.706 0.255 -18.121 1.00 98.31 105 GLN A N 1
ATOM 765 C CA . GLN A 1 105 ? 6.029 0.910 -19.247 1.00 98.31 105 GLN A CA 1
ATOM 766 C C . GLN A 1 105 ? 6.114 0.106 -20.548 1.00 98.31 105 GLN A C 1
ATOM 768 O O . GLN A 1 105 ? 5.211 0.201 -21.375 1.00 98.31 105 GLN A O 1
ATOM 773 N N . ARG A 1 106 ? 7.180 -0.683 -20.731 1.00 98.31 106 ARG A N 1
ATOM 774 C CA . ARG A 1 106 ? 7.371 -1.517 -21.924 1.00 98.31 106 ARG A CA 1
ATOM 775 C C . ARG A 1 106 ? 6.284 -2.581 -22.066 1.00 98.31 106 ARG A C 1
ATOM 777 O O . ARG A 1 106 ? 5.902 -2.886 -23.188 1.00 98.31 106 ARG A O 1
ATOM 784 N N . ASP A 1 107 ? 5.797 -3.119 -20.948 1.00 97.31 107 ASP A N 1
ATOM 785 C CA . ASP A 1 107 ? 4.730 -4.121 -20.927 1.00 97.31 107 ASP A CA 1
ATOM 786 C C . ASP A 1 107 ? 3.865 -3.998 -19.659 1.00 97.31 107 ASP A C 1
ATOM 788 O O . ASP A 1 107 ? 3.923 -4.803 -18.725 1.00 97.31 107 ASP A O 1
ATOM 792 N N . ARG A 1 108 ? 3.053 -2.934 -19.622 1.00 97.50 108 ARG A N 1
ATOM 793 C CA . ARG A 1 108 ? 2.220 -2.586 -18.458 1.00 97.50 108 ARG A CA 1
ATOM 794 C C . ARG A 1 108 ? 1.215 -3.675 -18.105 1.00 97.50 108 ARG A C 1
ATOM 796 O O . ARG A 1 108 ? 0.980 -3.939 -16.929 1.00 97.50 108 ARG A O 1
ATOM 803 N N . LEU A 1 109 ? 0.600 -4.271 -19.127 1.00 97.94 109 LEU A N 1
ATOM 804 C CA . LEU A 1 109 ? -0.441 -5.277 -18.939 1.00 97.94 109 LEU A CA 1
ATOM 805 C C . LEU A 1 109 ? 0.143 -6.540 -18.320 1.00 97.94 109 LEU A C 1
ATOM 807 O O . LEU A 1 109 ? -0.459 -7.096 -17.405 1.00 97.94 109 LEU A O 1
ATOM 811 N N . ASN A 1 110 ? 1.310 -6.981 -18.787 1.00 97.94 110 ASN A N 1
ATOM 812 C CA . ASN A 1 110 ? 1.956 -8.148 -18.211 1.00 97.94 110 ASN A CA 1
ATOM 813 C C . ASN A 1 110 ? 2.470 -7.872 -16.794 1.00 97.94 110 ASN A C 1
ATOM 815 O O . ASN A 1 110 ? 2.220 -8.680 -15.906 1.00 97.94 110 ASN A O 1
ATOM 819 N N . ALA A 1 111 ? 3.088 -6.710 -16.546 1.00 97.81 111 ALA A N 1
ATOM 820 C CA . ALA A 1 111 ? 3.521 -6.321 -15.201 1.00 97.81 111 ALA A CA 1
ATOM 821 C C . ALA A 1 111 ? 2.354 -6.337 -14.195 1.00 97.81 111 ALA A C 1
ATOM 823 O O . ALA A 1 111 ? 2.471 -6.923 -13.120 1.00 97.81 111 ALA A O 1
ATOM 824 N N . ALA A 1 112 ? 1.203 -5.768 -14.570 1.00 98.31 112 ALA A N 1
ATOM 825 C CA . ALA A 1 112 ? -0.002 -5.793 -13.745 1.00 98.31 112 ALA A CA 1
ATOM 826 C C . ALA A 1 112 ? -0.545 -7.216 -13.534 1.00 98.31 112 ALA A C 1
ATOM 828 O O . ALA A 1 112 ? -0.890 -7.573 -12.410 1.00 98.31 112 ALA A O 1
ATOM 829 N N . ARG A 1 113 ? -0.604 -8.044 -14.587 1.00 98.44 113 ARG A N 1
ATOM 830 C CA . ARG A 1 113 ? -1.097 -9.433 -14.506 1.00 98.44 113 ARG A CA 1
ATOM 831 C C . ARG A 1 113 ? -0.229 -10.314 -13.616 1.00 98.44 113 ARG A C 1
ATOM 833 O O . ARG A 1 113 ? -0.777 -11.052 -12.801 1.00 98.44 113 ARG A O 1
ATOM 840 N N . ILE A 1 114 ? 1.093 -10.234 -13.768 1.00 97.94 114 ILE A N 1
ATOM 841 C CA . ILE A 1 114 ? 2.046 -10.988 -12.945 1.00 97.94 114 ILE A CA 1
ATOM 842 C C . ILE A 1 114 ? 1.867 -10.584 -11.484 1.00 97.94 114 ILE A C 1
ATOM 844 O O . ILE A 1 114 ? 1.574 -11.441 -10.654 1.00 97.94 114 ILE A O 1
ATOM 848 N N . PHE A 1 115 ? 1.907 -9.281 -11.190 1.00 97.94 115 PHE A N 1
ATOM 849 C CA . PHE A 1 115 ? 1.763 -8.786 -9.822 1.00 97.94 115 PHE A CA 1
ATOM 850 C C . PHE A 1 115 ? 0.417 -9.180 -9.193 1.00 97.94 115 PHE A C 1
ATOM 852 O O . PHE A 1 115 ? 0.366 -9.671 -8.066 1.00 97.94 115 PHE A O 1
ATOM 859 N N . ALA A 1 116 ? -0.683 -9.026 -9.936 1.00 98.06 116 ALA A N 1
ATOM 860 C CA . ALA A 1 116 ? -2.015 -9.444 -9.505 1.00 98.06 116 ALA A CA 1
ATOM 861 C C . ALA A 1 11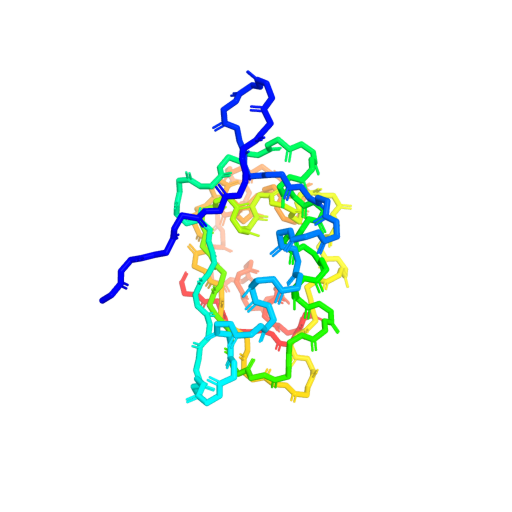6 ? -2.064 -10.939 -9.152 1.00 98.06 116 ALA A C 1
ATOM 863 O O . ALA A 1 116 ? -2.592 -11.313 -8.104 1.00 98.06 116 ALA A O 1
ATOM 864 N N . SER A 1 117 ? -1.486 -11.790 -10.006 1.00 96.88 117 SER A N 1
ATOM 865 C CA . SER A 1 117 ? -1.474 -13.241 -9.819 1.00 96.88 117 SER A CA 1
ATOM 866 C C . SER A 1 117 ? -0.589 -13.681 -8.651 1.00 96.88 117 SER A C 1
ATOM 868 O O . SER A 1 117 ? -0.988 -14.556 -7.886 1.00 96.88 117 SER A O 1
ATOM 870 N N . GLU A 1 118 ? 0.601 -13.098 -8.503 1.00 96.56 118 GLU A N 1
ATOM 871 C CA . GLU A 1 118 ? 1.557 -13.450 -7.444 1.00 96.56 118 GLU A CA 1
ATOM 872 C C . GLU A 1 118 ? 1.033 -13.069 -6.054 1.00 96.56 118 GLU A C 1
ATOM 874 O O . GLU A 1 118 ? 1.124 -13.856 -5.108 1.00 96.56 118 GLU A O 1
ATOM 879 N N . HIS A 1 119 ? 0.422 -11.888 -5.944 1.00 97.06 119 HIS A N 1
ATOM 880 C CA . HIS A 1 119 ? -0.027 -11.315 -4.673 1.00 97.06 119 HIS A CA 1
ATOM 881 C C . HIS A 1 119 ? -1.514 -11.564 -4.368 1.00 97.06 119 HIS A C 1
ATOM 883 O O . HIS A 1 119 ? -1.981 -11.296 -3.256 1.00 97.06 119 HIS A O 1
ATOM 889 N N . GLY A 1 120 ? -2.274 -12.094 -5.332 1.00 96.88 120 GLY A N 1
ATOM 890 C CA . GLY A 1 120 ? -3.719 -12.296 -5.212 1.00 96.88 120 GLY A CA 1
ATOM 891 C C . GLY A 1 120 ? -4.492 -10.981 -5.086 1.00 96.88 120 GLY A C 1
ATOM 892 O O . GLY A 1 120 ? -5.428 -10.903 -4.295 1.00 96.88 120 GLY A O 1
ATOM 893 N N . VAL A 1 121 ? -4.071 -9.942 -5.813 1.00 98.06 121 VAL A N 1
ATOM 894 C CA . VAL A 1 121 ? -4.636 -8.582 -5.745 1.00 98.06 121 VAL A CA 1
ATOM 895 C C . VAL A 1 121 ? -5.256 -8.157 -7.071 1.00 98.06 121 VAL A C 1
ATOM 897 O O . VAL A 1 121 ? -4.989 -8.741 -8.116 1.00 98.06 121 VAL A O 1
ATOM 900 N N . ILE A 1 122 ? -6.065 -7.104 -7.035 1.00 98.44 122 ILE A N 1
ATOM 901 C CA . ILE A 1 122 ? -6.573 -6.417 -8.224 1.00 98.44 122 ILE A CA 1
ATOM 902 C C . ILE A 1 122 ? -5.678 -5.203 -8.477 1.00 98.44 122 ILE A C 1
ATOM 904 O O . ILE A 1 122 ? -5.492 -4.386 -7.579 1.00 98.44 122 ILE A O 1
ATOM 908 N N . VAL A 1 123 ? -5.140 -5.080 -9.690 1.00 98.44 123 VAL A N 1
ATOM 909 C CA . VAL A 1 123 ? -4.332 -3.930 -10.127 1.00 98.44 123 VAL A CA 1
ATOM 910 C C . VAL A 1 123 ? -5.170 -3.075 -11.076 1.00 98.44 123 VAL A C 1
ATOM 912 O O . VAL A 1 123 ? -5.750 -3.623 -12.016 1.00 98.44 123 VAL A O 1
ATOM 915 N N . VAL A 1 124 ? -5.232 -1.765 -10.819 1.00 97.31 124 VAL A N 1
ATOM 916 C CA . VAL A 1 124 ? -5.926 -0.761 -11.653 1.00 97.31 124 VAL A CA 1
ATOM 917 C C . VAL A 1 124 ? -4.931 0.020 -12.501 1.00 97.31 124 VAL A C 1
ATOM 919 O O . VAL A 1 124 ? -3.904 0.456 -11.939 1.00 97.31 124 VAL A O 1
#

Secondary structure (DSSP, 8-state):
---PPPBPTTSSB--SHHHHHHHHHHHTT-S-EEE-TT----HHHHHHHHHHHHH--S-EEE-HHHHHTTTT-GGG---TTS-EEE---HHHHHHHTTS-HHHHHHTHHHHHHHHHHHHT-EE-

Foldseek 3Di:
DDDDADADPVRAHALDPVRLVVVVVVCPPDQEEEDAPPRDLPQSSLVSLLVCLVPPQHEYEYEHSSLSSCQVPLVSLACPNYAYEYEDDLVSLCSSVVHDSVVCVVPVPVSQVVSCVNRVYHYD

Radius of gyration: 14.73 Å; Cα contacts (8 Å, |Δi|>4): 191; chains: 1; bounding box: 31×30×43 Å

Nearest PDB structures (foldseek):
  3rss-assembly1_A  TM=9.124E-01  e=1.077E-06  Thermotoga maritima MSB8
  8k8f-assembly1_A  TM=3.828E-01  e=1.765E-01  synthetic construct
  4z0n-assembly1_A  TM=3.455E-01  e=3.390E+00  Streptobacillus moniliformis DSM 12112
  1fuy-assembly1_A-2  TM=2.803E-01  e=9.079E+00  Salmonella enterica subsp. enterica serovar Typhimurium